Protein AF-A0A3C0EB99-F1 (afdb_monomer_lite)

Sequence (133 aa):
MVTKNRTTLQEYLASGLGEIGQYDGLGAVIMAIAEGTCQVQQLVRQAALADVLGASGETNASSDVVQHMDKASSDIFVDTLARSGHVAAIGCEEIEDPVIFEGDVGGGYIVLMDPLDGSSNIDVAVSIGSIFG

Foldseek 3Di:
DDPPPDADLLNVCVVPVVVPVLCPLVSLQVVLVVVLQVVLVVVLVVLVVCCVVVPPDDPVVLVVVLLVSQVVLVVSSVVSNLVSLQAQWEAEPNDPDIDGDDDCNPNGDYKYKDSKAPSSCSVVPDDIGMDID

Radius of gyration: 17.71 Å; chains: 1; bounding box: 44×54×43 Å

Secondary structure (DSSP, 8-state):
--------HHHHHHHHSTT-TTSTTHHHHHHHHHHHHHHHHHHHHHHHHHHHH-----TTHHHHHHHHHHHHHHHHHHHHHHHTS-EEEEEETTEEEEEE--S--TTPEEEEEEEEETGGGTTTT---EEEE-

pLDDT: mean 84.7, std 15.18, range [44.59, 98.5]

Structure (mmCIF, N/CA/C/O backbone):
data_AF-A0A3C0EB99-F1
#
_entry.id   AF-A0A3C0EB99-F1
#
loop_
_atom_site.group_PDB
_atom_site.id
_atom_site.type_symbol
_atom_site.label_atom_id
_atom_site.label_alt_id
_atom_site.label_comp_id
_atom_site.label_asym_id
_atom_site.label_entity_id
_atom_site.label_seq_id
_atom_site.pdbx_PDB_ins_code
_atom_site.Cartn_x
_atom_site.Cartn_y
_atom_site.Cartn_z
_atom_site.occupancy
_atom_site.B_iso_or_equiv
_atom_site.auth_seq_id
_atom_site.auth_comp_id
_atom_site.auth_asym_id
_atom_site.auth_atom_id
_atom_site.pdbx_PDB_model_num
ATOM 1 N N . MET A 1 1 ? 9.070 37.833 3.289 1.00 44.59 1 MET A N 1
ATOM 2 C CA . MET A 1 1 ? 8.025 36.795 3.188 1.00 44.59 1 MET A CA 1
ATOM 3 C C . MET A 1 1 ? 8.642 35.640 2.413 1.00 44.59 1 MET A C 1
ATOM 5 O O . MET A 1 1 ? 8.831 35.771 1.216 1.00 44.59 1 MET A O 1
ATOM 9 N N . VAL A 1 2 ? 9.126 34.601 3.102 1.00 47.19 2 VAL A N 1
ATOM 10 C CA . VAL A 1 2 ? 9.778 33.457 2.443 1.00 47.19 2 VAL A CA 1
ATOM 11 C C . VAL A 1 2 ? 8.668 32.553 1.919 1.00 47.19 2 VAL A C 1
ATOM 13 O O . VAL A 1 2 ? 7.962 31.923 2.702 1.00 47.19 2 VAL A O 1
ATOM 16 N N . THR A 1 3 ? 8.465 32.528 0.606 1.00 51.38 3 THR A N 1
ATOM 17 C CA . THR A 1 3 ? 7.641 31.520 -0.063 1.00 51.38 3 THR A CA 1
ATOM 18 C C . THR A 1 3 ? 8.309 30.166 0.141 1.00 51.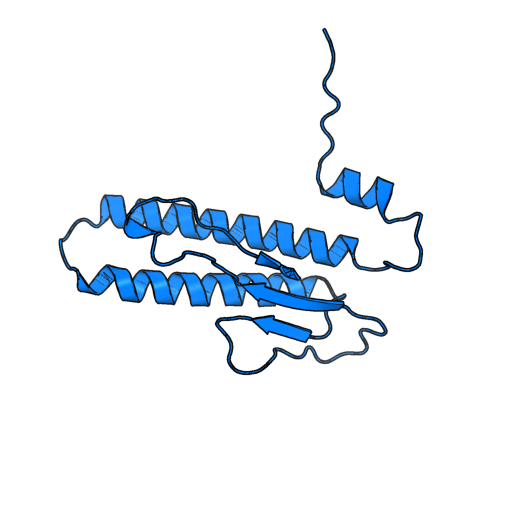38 3 THR A C 1
ATOM 20 O O . THR A 1 3 ? 9.314 29.850 -0.486 1.00 51.38 3 THR A O 1
ATOM 23 N N . LYS A 1 4 ? 7.785 29.379 1.084 1.00 63.28 4 LYS A N 1
ATOM 24 C CA . LYS A 1 4 ? 8.175 27.979 1.269 1.00 63.28 4 LYS A CA 1
ATOM 25 C C . LYS A 1 4 ? 7.770 27.252 -0.018 1.00 63.28 4 LYS A C 1
ATOM 27 O O . LYS A 1 4 ? 6.573 27.115 -0.263 1.00 63.28 4 LYS A O 1
ATOM 32 N N . ASN A 1 5 ? 8.737 26.878 -0.858 1.00 75.00 5 ASN A N 1
ATOM 33 C CA . ASN A 1 5 ? 8.485 26.084 -2.062 1.00 75.00 5 ASN A CA 1
ATOM 34 C C . ASN A 1 5 ? 7.774 24.796 -1.618 1.00 75.00 5 ASN A C 1
ATOM 36 O O . ASN A 1 5 ? 8.349 24.005 -0.870 1.00 75.00 5 ASN A O 1
ATOM 40 N N . ARG A 1 6 ? 6.492 24.646 -1.963 1.00 83.38 6 ARG A N 1
ATOM 41 C CA . ARG A 1 6 ? 5.722 23.433 -1.676 1.00 83.38 6 ARG A CA 1
ATOM 42 C C . ARG A 1 6 ? 5.881 22.527 -2.883 1.00 83.38 6 ARG A C 1
ATOM 44 O O . ARG A 1 6 ? 5.347 22.850 -3.933 1.00 83.38 6 ARG A O 1
ATOM 51 N N . THR A 1 7 ? 6.620 21.443 -2.712 1.00 89.94 7 THR A N 1
ATOM 52 C CA . THR A 1 7 ? 6.775 20.398 -3.723 1.00 89.94 7 THR A CA 1
ATOM 53 C C . THR A 1 7 ? 5.872 19.234 -3.336 1.00 89.94 7 THR A C 1
ATOM 55 O O . THR A 1 7 ? 5.913 18.769 -2.195 1.00 89.94 7 THR A O 1
ATOM 58 N N . THR A 1 8 ? 5.015 18.804 -4.252 1.00 94.00 8 THR A N 1
ATOM 59 C CA . THR A 1 8 ? 4.193 17.598 -4.102 1.00 94.00 8 THR A CA 1
ATOM 60 C C . THR A 1 8 ? 5.051 16.342 -4.252 1.00 94.00 8 THR A C 1
ATOM 62 O O . THR A 1 8 ? 6.147 16.392 -4.808 1.00 94.00 8 THR A O 1
ATOM 65 N N . LEU A 1 9 ? 4.548 15.191 -3.793 1.00 92.81 9 LEU A N 1
ATOM 66 C CA . LEU A 1 9 ? 5.227 13.911 -4.015 1.00 92.81 9 LEU A CA 1
ATOM 67 C C . LEU A 1 9 ? 5.444 13.652 -5.514 1.00 92.81 9 LEU A C 1
ATOM 69 O O . LEU A 1 9 ? 6.544 13.296 -5.918 1.00 92.81 9 LEU A O 1
ATOM 73 N N . GLN A 1 10 ? 4.430 13.920 -6.340 1.00 91.88 10 GLN A N 1
ATOM 74 C CA . GLN A 1 10 ? 4.514 13.758 -7.790 1.00 91.88 10 GLN A CA 1
ATOM 75 C C . GLN A 1 10 ? 5.623 14.625 -8.406 1.00 91.88 10 GLN A C 1
ATOM 77 O O . GLN A 1 10 ? 6.427 14.128 -9.191 1.00 91.88 10 GLN A O 1
ATOM 82 N N . GLU A 1 11 ? 5.700 15.906 -8.032 1.00 91.19 11 GLU A N 1
ATOM 83 C CA . GLU A 1 11 ? 6.758 16.812 -8.503 1.00 91.19 11 GLU A CA 1
ATOM 84 C C . GLU A 1 11 ? 8.144 16.360 -8.029 1.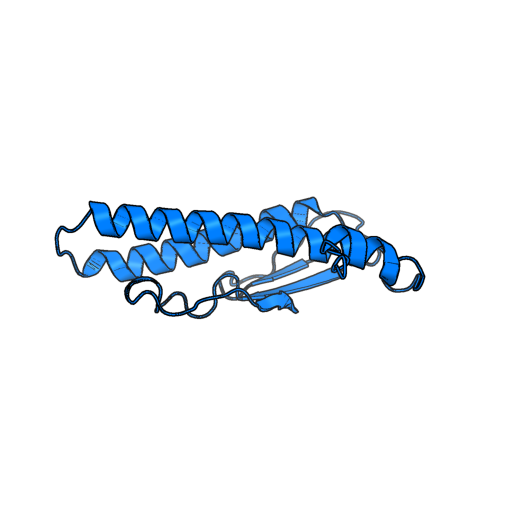00 91.19 11 GLU A C 1
ATOM 86 O O . GLU A 1 11 ? 9.102 16.399 -8.801 1.00 91.19 11 GLU A O 1
ATOM 91 N N . TYR A 1 12 ? 8.255 15.896 -6.781 1.00 90.56 12 TYR A N 1
ATOM 92 C CA . TYR A 1 12 ? 9.509 15.384 -6.238 1.00 90.56 12 TYR A CA 1
ATOM 93 C C . TYR A 1 12 ? 10.000 14.166 -7.029 1.00 90.56 12 TYR A C 1
ATOM 95 O O . TYR A 1 12 ? 11.136 14.170 -7.507 1.00 90.56 12 TYR A O 1
ATOM 103 N N . LEU A 1 13 ? 9.133 13.170 -7.241 1.00 89.69 13 LEU A N 1
ATOM 104 C CA . LEU A 1 13 ? 9.468 11.955 -7.985 1.00 89.69 13 LEU A CA 1
ATOM 105 C C . LEU A 1 13 ? 9.849 12.270 -9.437 1.00 89.69 13 LEU A C 1
ATOM 107 O O . LEU A 1 13 ? 10.856 11.758 -9.924 1.00 89.69 1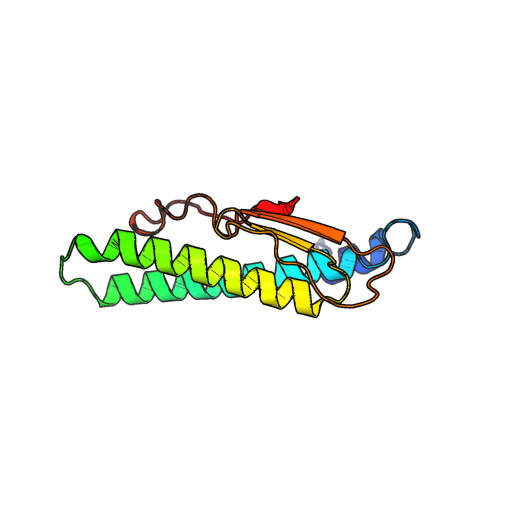3 LEU A O 1
ATOM 111 N N . ALA A 1 14 ? 9.108 13.165 -10.100 1.00 85.19 14 ALA A N 1
ATOM 112 C CA . ALA A 1 14 ? 9.411 13.594 -11.466 1.00 85.19 14 ALA A CA 1
ATOM 113 C C . ALA A 1 14 ? 10.772 14.304 -11.580 1.00 85.19 14 ALA A C 1
ATOM 115 O O . ALA A 1 14 ? 11.442 14.180 -12.602 1.00 85.19 14 ALA A O 1
ATOM 116 N N . SER A 1 15 ? 11.188 15.033 -10.539 1.00 82.56 15 SER A N 1
ATOM 117 C CA . SER A 1 15 ? 12.462 15.761 -10.523 1.00 82.56 15 SER A CA 1
ATOM 118 C C . SER A 1 15 ? 13.676 14.914 -10.124 1.00 82.56 15 SER A C 1
ATOM 120 O O . SER A 1 15 ? 14.787 15.247 -10.521 1.00 82.56 15 SER A O 1
ATOM 122 N N . GLY A 1 16 ? 13.486 13.848 -9.334 1.00 73.19 16 GLY A N 1
ATOM 123 C CA . GLY A 1 16 ? 14.587 13.080 -8.738 1.00 73.19 16 GLY A CA 1
ATOM 124 C C . GLY A 1 16 ? 14.851 11.703 -9.354 1.00 73.19 16 GLY A C 1
ATOM 125 O O . GLY A 1 16 ? 15.995 11.260 -9.363 1.00 73.19 16 GLY A O 1
ATOM 126 N N . LEU A 1 17 ? 13.827 11.011 -9.870 1.00 68.88 17 LEU A N 1
ATOM 127 C CA . LEU A 1 17 ? 13.980 9.637 -10.384 1.00 68.88 17 LEU A CA 1
ATOM 128 C C . LEU A 1 17 ? 14.327 9.568 -11.876 1.00 68.88 17 LEU A C 1
ATOM 130 O O . LEU A 1 17 ? 14.924 8.588 -12.309 1.00 68.88 17 LEU A O 1
ATOM 134 N N . GLY A 1 18 ? 14.016 10.610 -12.654 1.00 58.22 18 GLY A N 1
ATOM 135 C CA . GLY A 1 18 ? 14.262 10.634 -14.103 1.00 58.22 18 GLY A CA 1
ATOM 136 C C . GLY A 1 18 ? 15.741 10.626 -14.515 1.00 58.22 18 GLY A C 1
ATOM 137 O O . GLY A 1 18 ? 16.049 10.310 -15.660 1.00 58.22 18 GLY A O 1
ATOM 138 N N . GLU A 1 19 ? 16.667 10.945 -13.604 1.00 56.28 19 GLU A N 1
ATOM 139 C CA . GLU A 1 19 ? 18.110 10.981 -13.894 1.00 56.28 19 GLU A CA 1
ATOM 140 C C . GLU A 1 19 ? 18.808 9.621 -13.708 1.00 56.28 19 GLU A C 1
ATOM 142 O O . GLU A 1 19 ? 19.928 9.428 -14.183 1.00 56.28 19 GLU A O 1
ATOM 147 N N . ILE A 1 20 ? 18.154 8.653 -13.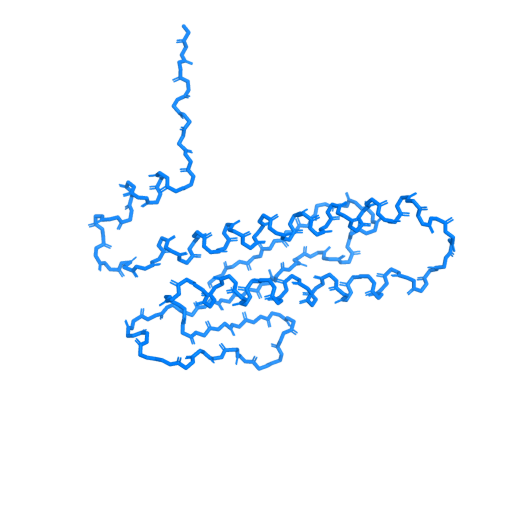055 1.00 58.94 20 ILE A N 1
ATOM 148 C CA . ILE A 1 20 ? 18.736 7.348 -12.732 1.00 58.94 20 ILE A CA 1
ATOM 149 C C . ILE A 1 20 ? 17.956 6.272 -13.491 1.00 58.94 20 ILE A C 1
ATOM 151 O O . ILE A 1 20 ? 17.013 5.685 -12.969 1.00 58.94 20 ILE A O 1
ATOM 155 N N . GLY A 1 21 ? 18.375 5.975 -14.725 1.00 63.03 21 GLY A N 1
ATOM 156 C CA . GLY A 1 21 ? 17.719 4.995 -15.611 1.00 63.03 21 GLY A CA 1
ATOM 157 C C . GLY A 1 21 ? 17.625 3.552 -15.080 1.00 63.03 21 GLY A C 1
ATOM 158 O O . GLY A 1 21 ? 17.111 2.684 -15.772 1.00 63.03 21 GLY A O 1
ATO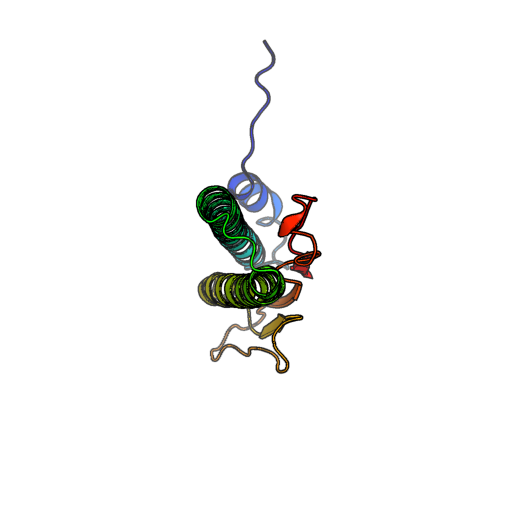M 159 N N . GLN A 1 22 ? 18.116 3.283 -13.866 1.00 71.44 22 GLN A N 1
ATOM 160 C CA . GLN A 1 22 ? 17.977 2.010 -13.157 1.00 71.44 22 GLN A CA 1
ATOM 161 C C . GLN A 1 22 ? 16.604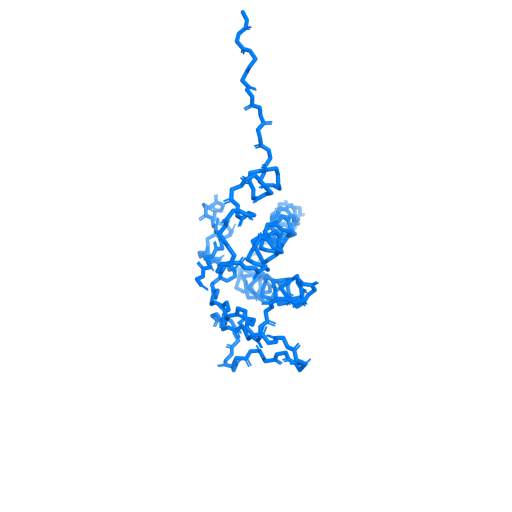 1.839 -12.475 1.00 71.44 22 GLN A C 1
ATOM 163 O O . GLN A 1 22 ? 16.239 0.712 -12.154 1.00 71.44 22 GLN A O 1
ATOM 168 N N . TYR A 1 23 ? 15.850 2.921 -12.244 1.00 81.06 23 TYR A N 1
ATOM 169 C CA . TYR A 1 23 ? 14.582 2.900 -11.494 1.00 81.06 23 TYR A CA 1
ATOM 170 C C . TYR A 1 23 ? 13.357 3.237 -12.354 1.00 81.06 23 TYR A C 1
ATOM 172 O O . TYR A 1 23 ? 12.419 3.885 -11.880 1.00 81.06 23 TYR A O 1
ATOM 180 N N . ASP A 1 24 ? 13.378 2.840 -13.628 1.00 84.94 24 ASP A N 1
ATOM 181 C CA . ASP A 1 24 ? 12.229 3.037 -14.512 1.00 84.94 24 ASP A CA 1
ATOM 182 C C . ASP A 1 24 ? 10.969 2.386 -13.915 1.00 84.94 24 ASP A C 1
ATOM 184 O O . ASP A 1 24 ? 11.015 1.275 -13.396 1.00 84.94 24 ASP A O 1
ATOM 188 N N . GLY A 1 25 ? 9.849 3.108 -13.920 1.00 89.00 25 GLY A N 1
ATOM 189 C CA . GLY A 1 25 ? 8.593 2.664 -13.302 1.00 89.00 25 GLY A CA 1
ATOM 190 C C . GLY A 1 25 ? 8.469 2.840 -11.779 1.00 89.00 25 GLY A C 1
ATOM 191 O O . GLY A 1 25 ? 7.341 2.895 -11.285 1.00 89.00 25 GLY A O 1
ATOM 192 N N . LEU A 1 26 ? 9.556 3.030 -11.013 1.00 91.94 26 LEU A N 1
ATOM 193 C CA . LEU A 1 26 ? 9.474 3.157 -9.542 1.00 91.94 26 LEU A CA 1
ATOM 194 C C . LEU A 1 26 ? 8.594 4.331 -9.100 1.00 91.94 26 LEU A C 1
ATOM 196 O O . LEU A 1 26 ? 7.826 4.226 -8.145 1.00 91.94 26 LEU A O 1
ATOM 200 N N . GLY A 1 27 ? 8.675 5.458 -9.813 1.00 93.12 27 GLY A N 1
ATOM 201 C CA . GLY A 1 27 ? 7.832 6.620 -9.535 1.00 93.12 27 GLY A CA 1
ATOM 202 C C . GLY A 1 27 ? 6.337 6.302 -9.651 1.00 93.12 27 GLY A C 1
ATOM 203 O O . GLY A 1 27 ? 5.553 6.775 -8.833 1.00 93.12 27 GLY A O 1
ATOM 204 N N . ALA A 1 28 ? 5.942 5.464 -10.614 1.00 93.44 28 ALA A N 1
ATOM 205 C CA . ALA A 1 28 ? 4.555 5.036 -10.776 1.00 93.44 28 ALA A CA 1
ATOM 206 C C . ALA A 1 28 ? 4.110 4.109 -9.634 1.00 93.44 28 ALA A C 1
ATOM 208 O O . ALA A 1 28 ? 3.009 4.282 -9.115 1.00 93.44 28 ALA A O 1
ATOM 209 N N . VAL A 1 29 ? 4.980 3.198 -9.183 1.00 95.81 29 VAL A N 1
ATOM 210 C CA . VAL A 1 29 ? 4.714 2.335 -8.018 1.00 95.81 29 VAL A CA 1
ATOM 211 C C . VAL A 1 29 ? 4.529 3.168 -6.744 1.00 95.81 29 VAL A C 1
ATOM 213 O O . VAL A 1 29 ? 3.543 2.996 -6.032 1.00 95.81 29 VAL A O 1
ATOM 216 N N . ILE A 1 30 ? 5.411 4.140 -6.482 1.00 96.81 30 ILE A N 1
ATOM 217 C CA . ILE A 1 30 ? 5.287 5.029 -5.312 1.00 96.81 30 ILE A CA 1
ATOM 218 C C . ILE A 1 30 ? 4.001 5.864 -5.387 1.00 96.81 30 ILE A C 1
ATOM 220 O O . ILE A 1 30 ? 3.330 6.069 -4.374 1.00 96.81 30 ILE A O 1
ATOM 224 N N . MET A 1 31 ? 3.620 6.334 -6.577 1.00 97.38 31 MET A N 1
ATOM 225 C CA . MET A 1 31 ? 2.358 7.055 -6.753 1.00 97.38 31 MET A CA 1
ATOM 226 C C . MET A 1 31 ? 1.134 6.156 -6.535 1.00 97.38 31 MET A C 1
ATOM 228 O O . MET A 1 31 ? 0.159 6.621 -5.947 1.00 97.38 31 MET A O 1
ATOM 232 N N . ALA A 1 32 ? 1.191 4.882 -6.925 1.00 97.94 32 ALA A N 1
ATOM 233 C CA . ALA A 1 32 ? 0.140 3.905 -6.639 1.00 97.94 32 ALA A CA 1
ATOM 234 C C . ALA A 1 32 ? 0.001 3.617 -5.131 1.00 97.94 32 ALA A C 1
ATOM 236 O O . ALA A 1 32 ? -1.120 3.540 -4.621 1.00 97.94 32 ALA A O 1
ATOM 237 N N . ILE A 1 33 ? 1.118 3.550 -4.394 1.00 98.50 33 ILE A N 1
ATOM 238 C CA . ILE A 1 33 ? 1.120 3.475 -2.921 1.00 98.50 33 ILE A CA 1
ATOM 239 C C . ILE A 1 33 ? 0.468 4.726 -2.316 1.00 98.50 33 ILE A C 1
ATOM 241 O O . ILE A 1 33 ? -0.359 4.626 -1.408 1.00 98.50 33 ILE A O 1
ATOM 245 N N . ALA A 1 34 ? 0.801 5.914 -2.829 1.00 98.25 34 ALA A N 1
ATOM 246 C CA . ALA A 1 34 ? 0.223 7.168 -2.351 1.00 98.25 34 ALA A CA 1
ATOM 247 C C . ALA A 1 34 ? -1.293 7.244 -2.607 1.00 98.25 34 ALA A C 1
ATOM 249 O O . ALA A 1 34 ? -2.042 7.690 -1.733 1.00 98.25 34 ALA A O 1
ATOM 250 N N . GLU A 1 35 ? -1.754 6.787 -3.776 1.00 98.44 35 GLU A N 1
ATOM 251 C CA . GLU A 1 35 ? -3.179 6.669 -4.100 1.00 98.44 35 GLU A CA 1
ATOM 252 C C . GLU A 1 35 ? -3.885 5.710 -3.133 1.00 98.44 35 GLU A C 1
ATOM 254 O O . GLU A 1 35 ? -4.876 6.102 -2.512 1.00 98.44 35 GLU A O 1
ATOM 259 N N . GLY A 1 36 ? -3.345 4.501 -2.945 1.00 98.31 36 GLY A N 1
ATOM 260 C CA . GLY A 1 36 ? -3.899 3.500 -2.029 1.00 98.31 36 GLY A CA 1
ATOM 261 C C . GLY A 1 36 ? -3.980 4.016 -0.593 1.00 98.31 36 GLY A C 1
ATOM 262 O O . GLY A 1 36 ? -5.037 3.959 0.030 1.00 98.31 36 GLY A O 1
ATOM 263 N N . THR A 1 37 ? -2.920 4.671 -0.111 1.00 98.06 37 THR A N 1
ATOM 264 C CA . THR A 1 37 ? -2.883 5.299 1.221 1.00 98.06 37 THR A CA 1
ATOM 265 C C . THR A 1 37 ? -3.998 6.333 1.393 1.00 98.06 37 THR A C 1
ATOM 267 O O . THR A 1 37 ? -4.628 6.414 2.448 1.00 98.06 37 THR A O 1
ATOM 270 N N . CYS A 1 38 ? -4.283 7.131 0.359 1.00 98.00 38 CYS A N 1
ATOM 271 C CA . CYS A 1 38 ? -5.369 8.108 0.421 1.00 98.00 38 CYS A CA 1
ATOM 272 C C . CYS A 1 38 ? -6.746 7.434 0.503 1.00 98.00 38 CYS A C 1
ATOM 274 O O . CYS A 1 38 ? -7.616 7.937 1.217 1.00 98.00 38 CYS A O 1
ATOM 276 N N . GLN A 1 39 ? -6.945 6.312 -0.194 1.00 98.19 39 GLN A N 1
ATOM 277 C CA . GLN A 1 39 ? -8.187 5.538 -0.137 1.00 98.19 39 GLN A CA 1
ATOM 278 C C . GLN A 1 39 ? -8.363 4.847 1.224 1.00 98.19 39 GLN A C 1
ATOM 280 O O . GLN A 1 39 ? -9.414 4.999 1.846 1.00 98.19 39 GLN A O 1
ATOM 285 N N . VAL A 1 40 ? -7.320 4.197 1.751 1.00 96.19 40 VAL A N 1
ATOM 286 C CA . VAL A 1 40 ? -7.324 3.597 3.100 1.00 96.19 40 VAL A CA 1
ATOM 287 C C . VAL A 1 40 ? -7.605 4.656 4.166 1.00 96.19 40 VAL A C 1
ATOM 289 O O . VAL A 1 40 ? -8.461 4.475 5.028 1.00 96.19 40 VAL A O 1
ATOM 292 N N . GLN A 1 41 ? -6.988 5.835 4.068 1.00 94.94 41 GLN A N 1
ATOM 293 C CA . GLN A 1 41 ? -7.270 6.944 4.981 1.00 94.94 41 GLN A CA 1
ATOM 294 C C . GLN A 1 41 ? -8.745 7.378 4.948 1.00 94.94 41 GLN A C 1
ATOM 296 O O . GLN A 1 41 ? -9.292 7.760 5.989 1.00 94.94 41 GLN A O 1
ATOM 301 N N . GLN A 1 42 ? -9.386 7.385 3.776 1.00 94.50 42 GLN A N 1
ATOM 302 C CA . GLN A 1 42 ? -10.813 7.697 3.661 1.00 94.50 42 GLN A CA 1
ATOM 303 C C . GLN A 1 42 ? -11.668 6.608 4.306 1.00 94.50 42 GLN A C 1
ATOM 305 O O . GLN A 1 42 ? -12.584 6.941 5.057 1.00 94.50 42 GLN A O 1
ATOM 310 N N . LEU A 1 43 ? -11.332 5.341 4.064 1.00 91.38 43 LEU A N 1
ATOM 311 C CA . LEU A 1 43 ? -11.999 4.181 4.644 1.00 91.38 43 LEU A CA 1
ATOM 312 C C . LEU A 1 43 ? -11.953 4.211 6.181 1.00 91.38 43 LEU A C 1
ATOM 314 O O . LEU A 1 43 ? -13.001 4.188 6.823 1.00 91.38 43 LEU A O 1
ATOM 318 N N . VAL A 1 44 ? -10.766 4.400 6.766 1.00 88.81 44 VAL A N 1
ATOM 319 C CA . VAL A 1 44 ? -10.570 4.512 8.224 1.00 88.81 44 VAL A CA 1
ATOM 320 C C . VAL A 1 44 ? -11.403 5.654 8.816 1.00 88.81 44 VAL A C 1
ATOM 322 O O . VAL A 1 44 ? -12.041 5.502 9.856 1.00 88.81 44 VAL A O 1
ATOM 325 N N . ARG A 1 45 ? -11.460 6.811 8.141 1.00 87.94 45 ARG A N 1
ATOM 326 C CA . ARG A 1 45 ? -12.284 7.947 8.599 1.00 87.94 45 ARG A CA 1
ATOM 327 C C . ARG A 1 45 ? -13.774 7.636 8.562 1.00 87.94 45 ARG A C 1
ATOM 329 O O . ARG A 1 45 ? -14.502 8.087 9.442 1.00 87.94 45 ARG A O 1
ATOM 336 N N . GLN A 1 46 ? -14.237 6.920 7.542 1.00 86.06 46 GLN A N 1
ATOM 337 C CA . GLN A 1 46 ? -15.640 6.529 7.427 1.00 86.06 46 GLN A CA 1
ATOM 338 C C . GLN A 1 46 ? -16.020 5.507 8.498 1.00 86.06 46 GLN A C 1
ATOM 340 O O . GLN A 1 46 ? -17.061 5.675 9.130 1.00 86.06 46 GLN A O 1
ATOM 345 N N . ALA A 1 47 ? -15.163 4.514 8.749 1.00 81.31 47 ALA A N 1
ATOM 346 C CA . ALA A 1 47 ? -15.357 3.535 9.815 1.00 81.31 47 ALA A CA 1
ATOM 347 C C . ALA A 1 47 ? -15.454 4.216 11.189 1.00 81.31 47 ALA A C 1
ATOM 349 O O . ALA A 1 47 ? -16.418 3.992 11.917 1.00 81.31 47 ALA A O 1
ATOM 350 N N . ALA A 1 48 ? -14.542 5.149 11.487 1.00 76.81 48 ALA A N 1
ATOM 351 C CA . ALA A 1 48 ? -14.580 5.926 12.725 1.00 76.81 48 ALA A CA 1
ATOM 352 C C . ALA A 1 48 ? -15.876 6.749 12.878 1.00 76.81 48 ALA A C 1
ATOM 354 O O . ALA A 1 48 ? -16.419 6.865 13.973 1.00 76.81 48 ALA A O 1
ATOM 355 N N . LEU A 1 49 ? -16.407 7.319 11.789 1.00 77.19 49 LEU A N 1
ATOM 356 C CA . LEU A 1 49 ? -17.681 8.049 11.825 1.00 77.19 49 LEU A CA 1
ATOM 357 C C . LEU A 1 49 ? -18.886 7.123 12.027 1.00 77.19 49 LEU A C 1
ATOM 359 O O . LEU A 1 49 ? -19.815 7.489 12.747 1.00 77.19 49 LEU A O 1
ATOM 363 N N . ALA A 1 50 ? -18.891 5.952 11.388 1.00 72.62 50 ALA A N 1
ATOM 364 C CA . ALA A 1 50 ? -19.954 4.964 11.537 1.00 72.62 50 ALA A CA 1
ATOM 365 C C . ALA A 1 50 ? -20.023 4.426 12.974 1.00 72.62 50 ALA A C 1
ATOM 367 O O . ALA A 1 50 ? -21.118 4.322 13.523 1.00 72.62 50 ALA A O 1
ATOM 368 N N . ASP A 1 51 ? -18.870 4.174 13.597 1.00 66.50 51 ASP A N 1
ATOM 369 C CA . ASP A 1 51 ? -18.773 3.730 14.989 1.00 66.50 51 ASP A CA 1
ATOM 370 C C . ASP A 1 51 ? -19.312 4.788 15.973 1.00 66.50 51 ASP A C 1
ATOM 372 O O . ASP A 1 51 ? -20.188 4.505 16.794 1.00 66.50 51 ASP A O 1
ATOM 376 N N . VAL A 1 52 ? -18.921 6.059 15.798 1.00 59.88 52 VAL A N 1
ATOM 377 C CA . VAL A 1 52 ? -19.440 7.188 16.601 1.00 59.88 52 VAL A CA 1
ATOM 378 C C . VAL A 1 52 ? -20.967 7.327 16.503 1.00 59.88 52 VAL A C 1
ATOM 380 O O . VAL A 1 52 ? -21.618 7.708 17.478 1.00 59.88 52 VAL A O 1
ATOM 383 N N . LEU A 1 53 ? -21.558 7.032 15.341 1.00 57.81 53 LEU A N 1
ATOM 384 C CA . LEU A 1 53 ? -23.008 7.105 15.115 1.00 57.81 53 LEU A CA 1
ATOM 385 C C . LEU A 1 53 ? -23.757 5.819 15.521 1.00 57.81 53 LEU A C 1
ATOM 387 O O . LEU A 1 53 ? -24.977 5.862 15.686 1.00 57.81 53 LEU A O 1
ATOM 391 N N . GLY A 1 54 ? -23.050 4.696 15.669 1.00 53.69 54 GLY A N 1
ATOM 392 C CA . GLY A 1 54 ? -23.597 3.346 15.825 1.00 53.69 54 GLY A CA 1
ATOM 393 C C . GLY A 1 54 ? -23.606 2.788 17.249 1.00 53.69 54 GLY A C 1
ATOM 394 O O . GLY A 1 54 ? -23.961 1.621 17.410 1.00 53.69 54 GLY A O 1
ATOM 395 N N . ALA A 1 55 ? -23.247 3.588 18.265 1.00 50.66 55 ALA A N 1
ATOM 396 C CA . ALA A 1 55 ? -23.074 3.193 19.669 1.00 50.66 55 ALA A CA 1
ATOM 397 C C . ALA A 1 55 ? -24.256 2.386 20.253 1.00 50.66 55 ALA A C 1
ATOM 399 O O . ALA A 1 55 ? -25.148 2.902 20.927 1.00 50.66 55 ALA A O 1
ATOM 400 N N . SER A 1 56 ? -24.220 1.079 20.015 1.00 46.97 56 SER A N 1
ATOM 401 C CA . SER A 1 56 ? -25.120 0.064 20.552 1.00 46.97 56 SER A CA 1
ATOM 402 C C . SER A 1 56 ? -24.310 -1.101 21.121 1.00 46.97 56 SER A C 1
ATOM 404 O O . SER A 1 56 ? -24.659 -2.248 20.935 1.00 46.97 56 SER A O 1
ATOM 406 N N . GLY A 1 57 ? -23.222 -0.806 21.842 1.00 50.81 57 GLY A N 1
ATOM 407 C CA . GLY A 1 57 ? -22.693 -1.632 22.939 1.00 50.81 57 GLY A CA 1
ATOM 408 C C . GLY A 1 57 ? -22.278 -3.089 22.675 1.00 50.81 57 GLY A C 1
ATOM 409 O O . GLY A 1 57 ? -21.930 -3.764 23.642 1.00 50.81 57 GLY A O 1
ATOM 410 N N . GLU A 1 58 ? -22.300 -3.599 21.443 1.00 50.47 58 GLU A N 1
ATOM 411 C CA . GLU A 1 58 ? -21.938 -4.990 21.164 1.00 50.47 58 GLU A CA 1
ATOM 412 C C . GLU A 1 58 ? -20.437 -5.133 20.887 1.00 50.47 58 GLU A C 1
ATOM 414 O O . GLU A 1 58 ? -19.921 -4.804 19.824 1.00 50.47 58 GLU A O 1
ATOM 419 N N . THR A 1 59 ? -19.729 -5.684 21.871 1.00 48.62 59 THR A N 1
ATOM 420 C CA . THR A 1 59 ? -18.286 -5.974 21.873 1.00 48.62 59 THR A CA 1
ATOM 421 C C . THR A 1 59 ? -17.824 -6.966 20.799 1.00 48.62 59 THR A C 1
ATOM 423 O O . THR A 1 59 ? -16.623 -7.078 20.572 1.00 48.62 59 THR A O 1
ATOM 426 N N . ASN A 1 60 ? -18.741 -7.652 20.110 1.00 49.19 60 ASN A N 1
ATOM 427 C CA . ASN A 1 60 ? -18.412 -8.534 18.983 1.00 49.19 60 ASN A CA 1
ATOM 428 C C . ASN A 1 60 ? -18.169 -7.763 17.671 1.00 49.19 60 ASN A C 1
ATOM 430 O O . ASN A 1 60 ? -17.687 -8.347 16.711 1.00 49.19 60 ASN A O 1
ATOM 434 N N . ALA A 1 61 ? -18.479 -6.462 17.621 1.00 58.44 61 ALA A N 1
ATOM 435 C CA . ALA A 1 61 ? -18.311 -5.648 16.420 1.00 58.44 61 ALA A CA 1
ATOM 436 C C . ALA A 1 61 ? -16.850 -5.238 16.146 1.00 58.44 61 ALA A C 1
ATOM 438 O O . ALA A 1 61 ? -16.502 -4.998 14.995 1.00 58.44 61 ALA A O 1
ATOM 439 N N . SER A 1 62 ? -15.983 -5.168 17.169 1.00 61.06 62 SER A N 1
ATOM 440 C CA . SER A 1 62 ? -14.623 -4.616 17.002 1.00 61.06 62 SER A CA 1
ATOM 441 C C . SER A 1 62 ? -13.707 -5.546 16.193 1.00 61.06 62 SER A C 1
ATOM 443 O O . SER A 1 62 ? -13.083 -5.102 15.232 1.00 61.06 62 SER A O 1
ATOM 445 N N . SER A 1 63 ? -13.689 -6.855 16.485 1.00 69.94 63 SER A N 1
ATOM 446 C CA . SER A 1 63 ? -12.857 -7.817 15.738 1.00 69.94 63 SER A CA 1
ATOM 447 C C . SER A 1 63 ? -13.265 -7.946 14.272 1.00 69.94 63 SER A C 1
ATOM 449 O O . SER A 1 63 ? -12.405 -8.040 13.400 1.00 69.94 63 SER A O 1
ATOM 451 N N . ASP A 1 64 ? -14.570 -7.916 14.002 1.00 75.88 64 ASP A N 1
ATOM 452 C CA . ASP A 1 64 ? -15.107 -8.035 12.647 1.00 75.88 64 ASP A CA 1
ATOM 453 C C . ASP A 1 64 ? -14.812 -6.773 11.825 1.00 75.88 64 ASP A C 1
ATOM 455 O O . ASP A 1 64 ? -14.482 -6.866 10.643 1.00 75.88 64 ASP A O 1
ATOM 459 N N . VAL A 1 65 ? -14.879 -5.588 12.449 1.00 79.25 65 VAL A N 1
ATOM 460 C CA . VAL A 1 65 ? -14.488 -4.321 11.812 1.00 79.25 65 VAL A CA 1
ATOM 461 C C . VAL A 1 65 ? -12.999 -4.313 11.492 1.00 79.25 65 VAL A C 1
ATOM 463 O O . VAL A 1 65 ? -12.646 -3.963 10.370 1.00 79.25 65 VAL A O 1
ATOM 466 N N . VAL A 1 66 ? -12.142 -4.725 12.430 1.00 82.31 66 VAL A N 1
ATOM 467 C CA . VAL A 1 66 ? -10.689 -4.809 12.210 1.00 82.31 66 VAL A CA 1
ATOM 468 C C . VAL A 1 66 ? -10.384 -5.726 11.027 1.00 82.31 66 VAL A C 1
ATOM 470 O O . VAL A 1 66 ? -9.823 -5.270 10.036 1.00 82.31 66 VAL A O 1
ATOM 473 N N . GLN A 1 67 ? -10.892 -6.961 11.048 1.00 85.00 67 GLN A N 1
ATOM 474 C CA . GLN A 1 67 ? -10.683 -7.912 9.954 1.00 85.00 67 GLN A CA 1
ATOM 475 C C . GLN A 1 67 ? -11.212 -7.385 8.608 1.00 85.00 67 GLN A C 1
ATOM 477 O O . GLN A 1 67 ? -10.622 -7.620 7.550 1.00 85.00 67 GLN A O 1
ATOM 482 N N . HIS A 1 68 ? -12.338 -6.667 8.622 1.00 87.81 68 HIS A N 1
ATOM 483 C CA . HIS A 1 68 ? -12.877 -6.049 7.417 1.00 87.81 68 HIS A CA 1
ATOM 484 C C . HIS A 1 68 ? -11.978 -4.921 6.890 1.00 87.81 68 HIS A C 1
ATOM 486 O O . HIS A 1 68 ? -11.798 -4.807 5.678 1.00 87.81 68 HIS A O 1
ATOM 492 N N . MET A 1 69 ? -11.411 -4.102 7.779 1.00 91.38 69 MET A N 1
ATOM 493 C CA . MET A 1 69 ? -10.478 -3.029 7.427 1.00 91.38 69 MET A CA 1
ATOM 494 C C . MET A 1 69 ? -9.168 -3.573 6.865 1.00 91.38 69 MET A C 1
ATOM 496 O O . MET A 1 69 ? -8.693 -3.042 5.860 1.00 91.38 69 MET A O 1
ATOM 500 N N . ASP A 1 70 ? -8.637 -4.647 7.442 1.00 92.88 70 ASP A N 1
ATOM 501 C CA . ASP A 1 70 ? -7.412 -5.300 6.973 1.00 92.88 70 ASP A CA 1
ATOM 502 C C . ASP A 1 70 ? -7.603 -5.861 5.560 1.00 92.88 70 ASP A C 1
ATOM 504 O O . ASP A 1 70 ? -6.852 -5.545 4.627 1.00 92.88 70 ASP A O 1
ATOM 508 N N . LYS A 1 71 ? -8.710 -6.583 5.345 1.00 94.75 71 LYS A N 1
ATOM 509 C CA . LYS A 1 71 ? -9.077 -7.101 4.022 1.00 94.75 71 LYS A CA 1
ATOM 510 C C . LYS A 1 71 ? -9.281 -5.984 2.998 1.00 94.75 71 LYS A C 1
ATOM 512 O O . LYS A 1 71 ? -8.752 -6.055 1.893 1.00 94.75 71 LYS A O 1
ATOM 517 N N . ALA A 1 72 ? -10.037 -4.947 3.352 1.00 95.69 72 ALA A N 1
ATOM 518 C CA . ALA A 1 72 ? -10.330 -3.849 2.437 1.00 95.69 72 ALA A CA 1
ATOM 519 C C . ALA A 1 72 ? -9.073 -3.038 2.087 1.00 95.69 72 ALA A C 1
ATOM 521 O O . ALA A 1 72 ? -8.903 -2.644 0.934 1.00 95.69 72 ALA A O 1
ATOM 522 N N . SER A 1 73 ? -8.173 -2.820 3.049 1.00 96.94 73 SER A N 1
ATOM 523 C CA . SER A 1 73 ? -6.891 -2.148 2.805 1.00 96.94 73 SER A CA 1
ATOM 524 C C . SER A 1 73 ? -6.006 -2.969 1.869 1.00 96.94 73 SER A C 1
ATOM 526 O O . SER A 1 73 ? -5.427 -2.418 0.933 1.00 96.94 73 SER A O 1
ATOM 528 N N . SER A 1 74 ? -5.979 -4.291 2.053 1.00 97.75 74 SER A N 1
ATOM 529 C CA . SER A 1 74 ? -5.287 -5.220 1.153 1.00 97.75 74 SER A CA 1
ATOM 530 C C . SER A 1 74 ? -5.811 -5.129 -0.278 1.00 97.75 74 SER A C 1
ATOM 532 O O . SER A 1 74 ? -5.028 -4.932 -1.207 1.00 97.75 74 SER A O 1
ATOM 534 N N . ASP A 1 75 ? -7.133 -5.212 -0.455 1.00 98.19 75 ASP A N 1
ATOM 535 C CA . ASP A 1 75 ? -7.782 -5.156 -1.769 1.00 98.19 75 ASP A CA 1
ATOM 536 C C . ASP A 1 75 ? -7.502 -3.816 -2.477 1.00 98.19 75 ASP A C 1
ATOM 538 O O . ASP A 1 75 ? -7.201 -3.794 -3.673 1.00 98.19 75 ASP A O 1
ATOM 542 N N . ILE A 1 76 ? -7.536 -2.700 -1.735 1.00 98.50 76 ILE A N 1
ATOM 543 C CA . ILE A 1 76 ? -7.206 -1.361 -2.248 1.00 98.50 76 ILE A CA 1
ATOM 544 C C . ILE A 1 76 ? -5.775 -1.321 -2.788 1.00 98.50 76 ILE A C 1
ATOM 546 O O . ILE A 1 76 ? -5.563 -0.858 -3.911 1.00 98.50 76 ILE A O 1
ATOM 550 N N . PHE A 1 77 ? -4.791 -1.782 -2.011 1.00 98.50 77 PHE A N 1
ATOM 551 C CA . PHE A 1 77 ? -3.394 -1.730 -2.442 1.00 98.50 77 PHE A CA 1
ATOM 552 C C . PHE A 1 77 ? -3.104 -2.691 -3.591 1.00 98.50 77 PHE A C 1
ATOM 554 O O . PHE A 1 77 ? -2.388 -2.311 -4.515 1.00 98.50 77 PHE A O 1
ATOM 561 N N . VAL A 1 78 ? -3.683 -3.897 -3.586 1.00 98.12 78 VAL A N 1
ATOM 562 C CA . VAL A 1 78 ? -3.564 -4.829 -4.717 1.00 98.12 78 VAL A CA 1
ATOM 563 C C . VAL A 1 78 ? -4.070 -4.174 -6.002 1.00 98.12 78 VAL A C 1
ATOM 565 O O . VAL A 1 78 ? -3.375 -4.213 -7.016 1.00 98.12 78 VAL A O 1
ATOM 568 N N . ASP A 1 79 ? -5.231 -3.518 -5.962 1.00 97.94 79 ASP A N 1
ATOM 569 C CA . ASP A 1 79 ? -5.808 -2.850 -7.129 1.00 97.94 79 ASP A CA 1
ATOM 570 C C . ASP A 1 79 ? -4.981 -1.638 -7.597 1.00 97.94 79 ASP A C 1
ATOM 572 O O . ASP A 1 79 ? -4.681 -1.518 -8.789 1.00 97.94 79 ASP A O 1
ATOM 576 N N . THR A 1 80 ? -4.555 -0.744 -6.696 1.00 98.19 80 THR A N 1
ATOM 577 C CA . THR A 1 80 ? -3.762 0.430 -7.104 1.00 98.19 80 THR A CA 1
ATOM 578 C C . THR A 1 80 ? -2.393 0.030 -7.650 1.00 98.19 80 THR A C 1
ATOM 580 O O . THR A 1 80 ? -1.957 0.571 -8.670 1.00 98.19 80 THR A O 1
ATOM 583 N N . LEU A 1 81 ? -1.723 -0.942 -7.024 1.00 97.12 81 LEU A N 1
ATOM 584 C CA . LEU A 1 81 ? -0.430 -1.453 -7.479 1.00 97.12 81 LEU A CA 1
ATOM 585 C C . LEU A 1 81 ? -0.549 -2.194 -8.814 1.00 97.12 81 LEU A C 1
ATOM 587 O O . LEU A 1 81 ? 0.295 -1.981 -9.686 1.00 97.12 81 LEU A O 1
ATOM 591 N N . ALA A 1 82 ? -1.613 -2.973 -9.029 1.00 94.75 82 ALA A N 1
ATOM 592 C CA . ALA A 1 82 ? -1.897 -3.599 -10.322 1.00 94.75 82 ALA A CA 1
ATOM 593 C C . ALA A 1 82 ? -2.050 -2.546 -11.431 1.00 94.75 82 ALA A C 1
ATOM 595 O O . ALA A 1 82 ? -1.433 -2.644 -12.494 1.00 94.75 82 ALA A O 1
ATOM 596 N N . ARG A 1 83 ? -2.826 -1.485 -11.162 1.00 94.88 83 ARG A N 1
ATOM 597 C CA . ARG A 1 83 ? -3.067 -0.381 -12.106 1.00 94.88 83 ARG A CA 1
ATOM 598 C C . ARG A 1 83 ? -1.815 0.435 -12.434 1.00 94.88 83 ARG A C 1
ATOM 600 O O . ARG A 1 83 ? -1.814 1.131 -13.449 1.00 94.88 83 ARG A O 1
ATOM 607 N N . SER A 1 84 ? -0.747 0.336 -11.636 1.00 93.19 84 SER A N 1
ATOM 608 C CA . SER A 1 84 ? 0.532 0.990 -11.942 1.00 93.19 84 SER A CA 1
ATOM 609 C C . SER A 1 84 ? 1.196 0.440 -13.209 1.00 93.19 84 SER A C 1
ATOM 611 O O . SER A 1 84 ? 1.967 1.155 -13.840 1.00 93.19 84 SER A O 1
ATOM 613 N N . GLY A 1 85 ? 0.924 -0.820 -13.576 1.00 91.88 85 GLY A N 1
ATOM 614 C CA . GLY A 1 85 ? 1.565 -1.495 -14.710 1.00 91.88 85 GLY A CA 1
ATOM 615 C C . GLY A 1 85 ? 3.054 -1.808 -14.517 1.00 91.88 85 GLY A C 1
ATOM 616 O O . GLY A 1 85 ? 3.697 -2.274 -15.453 1.00 91.88 85 GLY A O 1
ATOM 617 N N . HIS A 1 86 ? 3.608 -1.567 -13.325 1.00 93.12 86 HIS A N 1
ATOM 618 C CA . HIS A 1 86 ? 5.032 -1.745 -13.021 1.00 93.12 86 HIS A CA 1
ATOM 619 C C . HIS A 1 86 ? 5.295 -2.753 -11.895 1.00 93.12 86 HIS A C 1
ATOM 621 O O . HIS A 1 86 ? 6.443 -2.917 -11.490 1.00 93.12 86 HIS A O 1
ATOM 627 N N . VAL A 1 87 ? 4.266 -3.437 -11.392 1.00 94.94 87 VAL A N 1
ATOM 628 C CA . VAL A 1 87 ? 4.384 -4.453 -10.336 1.00 94.94 87 VAL A CA 1
ATOM 629 C C . VAL A 1 87 ? 4.158 -5.840 -10.929 1.00 94.94 87 VAL A C 1
ATOM 631 O O . VAL A 1 87 ? 3.175 -6.065 -11.629 1.00 94.94 87 VAL A O 1
ATOM 634 N N . ALA A 1 88 ? 5.073 -6.764 -10.647 1.00 95.50 88 ALA A N 1
ATOM 635 C CA . ALA A 1 88 ? 5.015 -8.155 -11.091 1.00 95.50 88 ALA A CA 1
ATOM 636 C C . ALA A 1 88 ? 4.391 -9.084 -10.044 1.00 95.50 88 ALA A C 1
ATOM 638 O O . ALA A 1 88 ? 3.688 -10.032 -10.394 1.00 95.50 88 ALA A O 1
ATOM 639 N N . ALA A 1 89 ? 4.639 -8.812 -8.762 1.00 96.19 89 ALA A N 1
ATOM 640 C CA . ALA A 1 89 ? 4.070 -9.584 -7.669 1.00 96.19 89 ALA A CA 1
ATOM 641 C C . ALA A 1 89 ? 3.907 -8.745 -6.399 1.00 96.19 89 ALA A C 1
ATOM 643 O O . ALA A 1 89 ? 4.667 -7.800 -6.169 1.00 96.19 89 ALA A O 1
ATOM 644 N N . ILE A 1 90 ? 2.944 -9.132 -5.564 1.00 98.12 90 ILE A N 1
ATOM 645 C CA . ILE A 1 90 ? 2.714 -8.557 -4.238 1.00 98.12 90 ILE A CA 1
ATOM 646 C C . ILE A 1 90 ? 2.751 -9.670 -3.192 1.00 98.12 90 ILE A C 1
ATOM 648 O O . ILE A 1 90 ? 2.067 -10.683 -3.337 1.00 98.12 90 ILE A O 1
ATOM 652 N N . GLY A 1 91 ? 3.524 -9.462 -2.128 1.00 98.19 91 GLY A N 1
ATOM 653 C CA . GLY A 1 91 ? 3.364 -10.178 -0.863 1.00 98.19 91 GLY A CA 1
ATOM 654 C C . GLY A 1 91 ? 2.642 -9.280 0.136 1.00 98.19 91 GLY A C 1
ATOM 655 O O . GLY A 1 91 ? 3.014 -8.120 0.290 1.00 98.19 91 GLY A O 1
ATOM 656 N N . CYS A 1 92 ? 1.610 -9.796 0.794 1.00 97.88 92 CYS A N 1
ATOM 657 C CA . CYS A 1 92 ? 0.780 -9.047 1.734 1.00 97.88 92 CYS A CA 1
ATOM 658 C C . CYS A 1 92 ? 0.633 -9.853 3.023 1.00 97.88 92 CYS A C 1
ATOM 660 O O . CYS A 1 92 ? 0.412 -11.057 2.934 1.00 97.88 92 CYS A O 1
ATOM 662 N N . GLU A 1 93 ? 0.707 -9.213 4.191 1.00 96.38 93 GLU A N 1
ATOM 663 C CA . GLU A 1 93 ? 0.436 -9.875 5.479 1.00 96.38 93 GLU A CA 1
ATOM 664 C C . GLU A 1 93 ? -0.917 -10.611 5.494 1.00 96.38 93 GLU A C 1
ATOM 666 O O . GLU A 1 93 ? -1.014 -11.739 5.971 1.00 96.38 93 GLU A O 1
ATOM 671 N N . GLU A 1 94 ? -1.934 -10.012 4.877 1.00 94.94 94 GLU A N 1
ATOM 672 C CA . GLU A 1 94 ? -3.317 -10.502 4.882 1.00 94.94 94 GLU A CA 1
ATOM 673 C C . GLU A 1 94 ? -3.638 -11.535 3.785 1.00 94.94 94 GLU A C 1
ATOM 675 O O . GLU A 1 94 ? -4.776 -12.002 3.675 1.00 94.94 94 GLU A O 1
ATOM 680 N N . ILE A 1 95 ? -2.673 -11.872 2.920 1.00 96.06 95 ILE A N 1
ATOM 681 C CA . ILE A 1 95 ? -2.873 -12.797 1.795 1.00 96.06 95 ILE A CA 1
ATOM 682 C C . ILE A 1 95 ? -1.844 -13.925 1.884 1.00 96.06 95 ILE A C 1
ATOM 684 O O . ILE A 1 95 ? -0.645 -13.692 1.773 1.00 96.06 95 ILE A O 1
ATOM 688 N N . GLU A 1 96 ? -2.327 -15.160 2.049 1.00 95.44 96 GLU A N 1
ATOM 689 C CA . GLU A 1 96 ? -1.478 -16.343 2.261 1.00 95.44 96 GLU A CA 1
ATOM 690 C C . GLU A 1 96 ? -0.524 -16.615 1.087 1.00 95.44 96 GLU A C 1
ATOM 692 O O . GLU A 1 96 ? 0.663 -16.873 1.294 1.00 95.44 96 GLU A O 1
ATOM 697 N N . ASP A 1 97 ? -1.032 -16.515 -0.144 1.00 96.94 97 ASP A N 1
ATOM 698 C CA . ASP A 1 97 ? -0.257 -16.715 -1.366 1.00 96.94 97 ASP A CA 1
ATOM 699 C C . ASP A 1 97 ? 0.076 -15.374 -2.043 1.00 96.94 97 ASP A C 1
ATOM 701 O O . ASP A 1 97 ? -0.761 -14.467 -2.076 1.00 96.94 97 ASP A O 1
ATOM 705 N N . PRO A 1 98 ? 1.267 -15.229 -2.653 1.00 95.50 98 PRO A N 1
ATOM 706 C CA . PRO A 1 98 ? 1.618 -14.011 -3.369 1.00 95.50 98 PRO A CA 1
ATOM 707 C C . PRO A 1 98 ? 0.659 -13.756 -4.536 1.00 95.50 98 PRO A C 1
ATOM 709 O O . PRO A 1 98 ? 0.349 -14.651 -5.326 1.00 95.50 98 PRO A O 1
ATOM 712 N N . VAL A 1 99 ? 0.249 -12.498 -4.696 1.00 96.38 99 VAL A N 1
ATOM 713 C CA . VAL A 1 99 ? -0.534 -12.062 -5.855 1.00 96.38 99 VAL A CA 1
ATOM 714 C C . VAL A 1 99 ? 0.425 -11.866 -7.020 1.00 96.38 99 VAL A C 1
ATOM 716 O O . VAL A 1 99 ? 1.291 -10.996 -6.969 1.00 96.38 99 VAL A O 1
ATOM 719 N N . ILE A 1 100 ? 0.285 -12.677 -8.066 1.00 95.06 100 ILE A N 1
ATOM 720 C CA . ILE A 1 100 ? 1.123 -12.619 -9.269 1.00 95.06 100 ILE A CA 1
ATOM 721 C C . ILE A 1 100 ? 0.302 -12.002 -10.398 1.00 95.06 100 ILE A C 1
ATOM 723 O O . ILE A 1 100 ? -0.778 -12.498 -10.721 1.00 95.06 100 ILE A O 1
ATOM 727 N N . PHE A 1 101 ? 0.813 -10.937 -11.014 1.00 90.50 101 PHE A N 1
ATOM 728 C CA . PHE A 1 101 ? 0.146 -10.301 -12.147 1.00 90.50 101 PHE A CA 1
ATOM 729 C C . PHE A 1 101 ? 0.600 -10.931 -13.464 1.00 90.50 101 PHE A C 1
ATOM 731 O O . PHE A 1 101 ? 1.794 -11.032 -13.747 1.00 90.50 101 PHE A O 1
ATOM 738 N N . GLU A 1 102 ? -0.359 -11.365 -14.282 1.00 80.25 102 GLU A N 1
ATOM 739 C CA . GLU A 1 102 ? -0.077 -11.925 -15.603 1.00 80.25 102 GLU A CA 1
ATOM 740 C C . GLU A 1 102 ? 0.250 -10.809 -16.609 1.00 80.25 102 GLU A C 1
ATOM 742 O O . GLU A 1 102 ? -0.514 -9.859 -16.779 1.00 80.25 102 GLU A O 1
ATOM 747 N N . GLY A 1 103 ? 1.380 -10.934 -17.308 1.00 72.94 103 GLY A N 1
ATOM 748 C CA . GLY A 1 103 ? 1.819 -9.986 -18.334 1.00 72.94 103 GLY A CA 1
ATOM 749 C C . GLY A 1 103 ? 3.341 -9.891 -18.429 1.00 72.94 103 GLY A C 1
ATOM 750 O O . GLY A 1 103 ? 4.057 -10.279 -17.508 1.00 72.94 103 GLY A O 1
ATOM 751 N N . ASP A 1 104 ? 3.851 -9.378 -19.551 1.00 68.44 104 ASP A N 1
ATOM 752 C CA . ASP A 1 104 ? 5.273 -9.037 -19.678 1.00 68.44 104 ASP A CA 1
ATOM 753 C C . ASP A 1 104 ? 5.522 -7.658 -19.056 1.00 68.44 104 ASP A C 1
ATOM 755 O O . ASP A 1 104 ? 5.530 -6.631 -19.730 1.00 68.44 104 ASP A O 1
ATOM 759 N N . VAL A 1 105 ? 5.675 -7.640 -17.735 1.00 65.75 105 VAL A N 1
ATOM 760 C CA . VAL A 1 105 ? 6.167 -6.485 -16.975 1.00 65.75 105 VAL A CA 1
ATOM 761 C C . VAL A 1 105 ? 7.689 -6.559 -16.873 1.00 65.75 105 VAL A C 1
ATOM 763 O O . VAL A 1 105 ? 8.226 -6.514 -15.775 1.00 65.75 105 VAL A O 1
ATOM 766 N N . GLY A 1 106 ? 8.406 -6.772 -17.983 1.00 62.88 106 GLY A N 1
ATOM 767 C CA . GLY A 1 106 ? 9.863 -6.944 -17.993 1.00 62.88 106 GLY A CA 1
ATOM 768 C C . GLY A 1 106 ? 10.597 -5.945 -17.082 1.00 62.88 106 GLY A C 1
ATOM 769 O O . GLY A 1 106 ? 10.607 -4.748 -17.351 1.00 62.88 106 GLY A O 1
ATOM 770 N N . GLY A 1 107 ? 11.205 -6.442 -15.996 1.00 73.56 107 GLY A N 1
ATOM 771 C CA . GLY A 1 107 ? 11.860 -5.608 -14.973 1.00 73.56 107 GLY A CA 1
ATOM 772 C C . GLY A 1 107 ? 10.939 -5.027 -13.886 1.00 73.56 107 GLY A C 1
ATOM 773 O O . GLY A 1 107 ? 11.356 -4.116 -13.179 1.00 73.56 107 GLY A O 1
ATOM 774 N N . GLY A 1 108 ? 9.712 -5.531 -13.748 1.00 88.06 108 GLY A N 1
ATOM 775 C CA . GLY A 1 108 ? 8.708 -5.070 -12.792 1.00 88.06 108 GLY A CA 1
ATOM 776 C C . GLY A 1 108 ? 9.092 -5.302 -11.331 1.00 88.06 108 GLY A C 1
ATOM 777 O O . GLY A 1 108 ? 9.844 -6.216 -10.989 1.00 88.06 108 GLY A O 1
ATOM 778 N N . TYR A 1 109 ? 8.549 -4.457 -10.462 1.00 94.31 109 TYR A N 1
ATOM 779 C CA . TYR A 1 109 ? 8.798 -4.470 -9.028 1.00 94.31 109 TYR A CA 1
ATOM 780 C C . TYR A 1 109 ? 8.043 -5.605 -8.335 1.00 94.31 109 TYR A C 1
ATOM 782 O O . TYR A 1 109 ? 6.921 -5.950 -8.708 1.00 94.31 109 TYR A O 1
ATOM 790 N N . ILE A 1 110 ? 8.652 -6.159 -7.291 1.00 96.19 110 ILE A N 1
ATOM 791 C CA . ILE A 1 110 ? 7.951 -6.955 -6.283 1.00 96.19 110 ILE A CA 1
ATOM 792 C C . ILE A 1 110 ? 7.713 -6.022 -5.105 1.00 96.19 110 ILE A C 1
ATOM 794 O O . ILE A 1 110 ? 8.654 -5.356 -4.681 1.00 96.19 110 ILE A O 1
ATOM 798 N N . VAL A 1 111 ? 6.479 -5.966 -4.613 1.00 97.69 111 VAL A N 1
ATOM 799 C CA . VAL A 1 111 ? 6.115 -5.139 -3.457 1.00 97.69 111 VAL A CA 1
ATOM 800 C C . VAL A 1 111 ? 5.738 -6.052 -2.300 1.00 97.69 111 VAL A C 1
ATOM 802 O O . VAL A 1 111 ? 4.903 -6.940 -2.455 1.00 97.69 111 VAL A O 1
ATOM 805 N N . LEU A 1 112 ? 6.347 -5.842 -1.141 1.00 98.38 112 LEU A N 1
ATOM 806 C CA . LEU A 1 112 ? 5.922 -6.453 0.114 1.00 98.38 112 LEU A CA 1
ATOM 807 C C . LEU A 1 112 ? 5.180 -5.405 0.935 1.00 98.38 112 LEU A C 1
ATOM 809 O O . LEU A 1 112 ? 5.638 -4.267 1.021 1.00 98.38 112 LEU A O 1
ATOM 813 N N . MET A 1 113 ? 4.047 -5.768 1.530 1.00 97.94 113 MET A N 1
ATOM 814 C CA . MET A 1 113 ? 3.257 -4.825 2.311 1.00 97.94 113 MET A CA 1
ATOM 815 C C . MET A 1 113 ? 2.653 -5.422 3.578 1.00 97.94 113 MET A C 1
ATOM 817 O O . MET A 1 113 ? 2.181 -6.559 3.581 1.00 97.94 113 MET A O 1
ATOM 821 N N . ASP A 1 114 ? 2.622 -4.592 4.615 1.00 97.69 114 ASP A N 1
ATOM 822 C CA . ASP A 1 114 ? 1.599 -4.639 5.655 1.00 97.69 114 ASP A CA 1
ATOM 823 C C . ASP A 1 114 ? 0.595 -3.518 5.311 1.00 97.69 114 ASP A C 1
ATOM 825 O O . ASP A 1 114 ? 0.943 -2.326 5.352 1.00 97.69 114 ASP A O 1
ATOM 829 N N . PRO A 1 115 ? -0.617 -3.877 4.855 1.00 96.00 115 PRO A N 1
ATOM 830 C CA . PRO A 1 115 ? -1.582 -2.918 4.340 1.00 96.00 115 PRO A CA 1
ATOM 831 C C . PRO A 1 115 ? -2.182 -2.041 5.446 1.00 96.00 115 PRO A C 1
ATOM 833 O O . PRO A 1 115 ? -2.617 -0.924 5.141 1.00 96.00 115 PRO A O 1
ATOM 836 N N . LEU A 1 116 ? -2.210 -2.501 6.701 1.00 95.56 116 LEU A N 1
ATOM 837 C CA . LEU A 1 116 ? -2.798 -1.765 7.817 1.00 95.56 116 LEU A CA 1
ATOM 838 C C . LEU A 1 116 ? -2.151 -2.135 9.167 1.00 95.56 116 LEU A C 1
ATOM 840 O O . LEU A 1 116 ? -2.780 -2.731 10.039 1.00 95.56 116 LEU A O 1
ATOM 844 N N . ASP A 1 117 ? -0.917 -1.678 9.379 1.00 94.38 117 ASP A N 1
ATOM 845 C CA . ASP A 1 117 ? -0.185 -1.874 10.631 1.00 94.38 117 ASP A CA 1
ATOM 846 C C . ASP A 1 117 ? -0.940 -1.267 11.819 1.00 94.38 117 ASP A C 1
ATOM 848 O O . ASP A 1 117 ? -1.363 -0.098 11.819 1.00 94.38 117 ASP A O 1
ATOM 852 N N . GLY A 1 118 ? -1.060 -2.070 12.873 1.00 90.25 118 GLY A N 1
ATOM 853 C CA . GLY A 1 118 ? -1.708 -1.678 14.114 1.00 90.25 118 GLY A CA 1
ATOM 854 C C . GLY A 1 118 ? -3.230 -1.572 14.020 1.00 90.25 118 GLY A C 1
ATOM 855 O O . GLY A 1 118 ? -3.817 -0.874 14.852 1.00 90.25 118 GLY A O 1
ATOM 856 N N . SER A 1 119 ? -3.873 -2.257 13.066 1.00 85.75 119 SER A N 1
ATOM 857 C CA . SER A 1 119 ? -5.332 -2.281 12.876 1.00 85.75 119 SER A CA 1
ATOM 858 C C . SER A 1 119 ? -6.126 -2.606 14.148 1.00 85.75 119 SER A C 1
ATOM 860 O O . SER A 1 119 ? -7.191 -2.035 14.387 1.00 85.75 119 SER A O 1
ATOM 862 N N . SER A 1 120 ? -5.563 -3.407 15.057 1.00 85.06 120 SER A N 1
ATOM 863 C CA . SER A 1 120 ? -6.141 -3.683 16.379 1.00 85.06 120 SER A CA 1
ATOM 864 C C . SER A 1 120 ? -6.345 -2.442 17.257 1.00 85.06 120 SER A C 1
ATOM 866 O O . SER A 1 120 ? -6.985 -2.544 18.296 1.00 85.06 120 SER A O 1
ATOM 868 N N . ASN A 1 121 ? -5.759 -1.295 16.898 1.00 85.00 121 ASN A N 1
ATOM 869 C CA . ASN A 1 121 ? -5.889 -0.040 17.635 1.00 85.00 121 ASN A CA 1
ATOM 870 C C . ASN A 1 121 ? -6.888 0.953 17.009 1.00 85.00 121 ASN A C 1
ATOM 872 O O . ASN A 1 121 ? -6.949 2.111 17.440 1.00 85.00 121 ASN A O 1
ATOM 876 N N . ILE A 1 122 ? -7.647 0.534 15.988 1.00 80.50 122 ILE A N 1
ATOM 877 C CA . ILE A 1 122 ? -8.643 1.378 15.307 1.00 80.50 122 ILE A CA 1
ATOM 878 C C . ILE A 1 122 ? -9.703 1.897 16.289 1.00 80.50 122 ILE A C 1
ATOM 880 O O . ILE A 1 122 ? -10.050 3.078 16.254 1.00 80.50 122 ILE A O 1
ATOM 884 N N . ASP A 1 123 ? -10.184 1.042 17.190 1.00 75.38 123 ASP A N 1
ATOM 885 C CA . ASP A 1 123 ? -11.256 1.341 18.148 1.00 75.38 123 ASP A CA 1
ATOM 886 C C . ASP A 1 123 ? -10.837 2.318 19.260 1.00 75.38 123 ASP A C 1
ATOM 888 O O . ASP A 1 123 ? -11.642 3.107 19.757 1.00 75.38 123 ASP A O 1
ATOM 892 N N . VAL A 1 124 ? -9.555 2.322 19.623 1.00 78.88 124 VAL A N 1
ATOM 893 C CA . VAL A 1 124 ? -8.975 3.233 20.621 1.00 78.88 124 VAL A CA 1
ATOM 894 C C . VAL A 1 124 ? -8.366 4.499 20.010 1.00 78.88 124 VAL A C 1
ATOM 896 O O . VAL A 1 124 ? -7.772 5.303 20.734 1.00 78.88 124 VAL A O 1
ATOM 899 N N . ALA A 1 125 ? -8.534 4.708 18.698 1.00 77.88 125 ALA A N 1
ATOM 900 C CA . ALA A 1 125 ? -8.082 5.889 17.959 1.00 77.88 125 ALA A CA 1
ATOM 901 C C . ALA A 1 125 ? -6.584 6.216 18.142 1.00 77.88 125 ALA A C 1
ATOM 903 O O . ALA A 1 125 ? -6.183 7.386 18.175 1.00 77.88 125 ALA A O 1
ATOM 904 N N . VAL A 1 126 ? -5.748 5.182 18.267 1.00 85.88 126 VAL A N 1
ATOM 905 C CA . VAL A 1 126 ? -4.284 5.319 18.244 1.00 85.88 126 VAL A CA 1
ATOM 906 C C . VAL A 1 126 ? -3.811 5.361 16.787 1.00 85.88 126 VAL A C 1
ATOM 908 O O . VAL A 1 126 ? -4.529 4.972 15.868 1.00 85.88 126 VAL A O 1
ATOM 911 N N . SER A 1 127 ? -2.607 5.886 16.557 1.00 88.56 127 SER A N 1
ATOM 912 C CA . SER A 1 127 ? -1.996 5.908 15.229 1.00 88.56 127 SER A CA 1
ATOM 913 C C . SER A 1 127 ? -1.861 4.501 14.643 1.00 88.56 127 SER A C 1
ATOM 915 O O . SER A 1 127 ? -1.312 3.615 15.293 1.00 88.56 127 SER A O 1
ATOM 917 N N . ILE A 1 128 ? -2.292 4.366 13.393 1.00 93.50 128 ILE A N 1
ATOM 918 C CA . ILE A 1 128 ? -2.137 3.192 12.525 1.00 93.50 128 ILE A CA 1
ATOM 919 C C . ILE A 1 128 ? -1.483 3.635 11.210 1.00 93.50 128 ILE A C 1
ATOM 921 O O . ILE A 1 128 ? -1.408 4.843 10.938 1.00 93.50 128 ILE A O 1
ATOM 925 N N . GLY A 1 129 ? -1.012 2.699 10.391 1.00 94.69 129 GLY A N 1
ATOM 926 C CA . GLY A 1 129 ? -0.314 3.032 9.148 1.00 94.69 129 GLY A CA 1
ATOM 927 C C . GLY A 1 129 ? -0.306 1.905 8.126 1.00 94.69 129 GLY A C 1
ATOM 928 O O . GLY A 1 129 ? -1.005 0.922 8.283 1.00 94.69 129 GLY A O 1
ATOM 929 N N . SER A 1 130 ? 0.484 2.072 7.071 1.00 97.25 130 SER A N 1
ATOM 930 C CA . SER A 1 130 ? 0.747 1.032 6.071 1.00 97.25 130 SER A CA 1
ATOM 931 C C . SER A 1 130 ? 2.251 1.007 5.801 1.00 97.25 130 SER A C 1
ATOM 933 O O . SER A 1 130 ? 2.889 2.067 5.764 1.00 97.25 130 SER A O 1
ATOM 935 N N . ILE A 1 131 ? 2.825 -0.181 5.625 1.00 98.06 131 ILE A N 1
ATOM 936 C CA . ILE A 1 131 ? 4.267 -0.401 5.460 1.00 98.06 131 ILE A CA 1
ATOM 937 C C . ILE A 1 131 ? 4.513 -1.067 4.105 1.00 98.06 131 ILE A C 1
ATOM 939 O O . ILE A 1 131 ? 3.791 -1.982 3.727 1.00 98.06 131 ILE A O 1
ATOM 943 N N . PHE A 1 132 ? 5.545 -0.617 3.384 1.00 98.19 132 PHE A N 1
ATOM 944 C CA . PHE A 1 132 ? 5.913 -1.129 2.058 1.00 98.19 132 PHE A CA 1
ATOM 945 C C . PHE A 1 132 ? 7.418 -1.387 1.960 1.00 98.19 132 PHE A C 1
ATOM 947 O O . PHE A 1 132 ? 8.210 -0.626 2.528 1.00 98.19 132 PHE A O 1
ATOM 954 N N . GLY A 1 133 ? 7.800 -2.418 1.203 1.00 95.06 133 GLY A N 1
ATOM 955 C CA . GLY A 1 133 ? 9.180 -2.808 0.901 1.00 95.06 133 GLY A CA 1
ATOM 956 C C . GLY A 1 133 ? 9.357 -3.325 -0.517 1.00 95.06 133 GLY A C 1
ATOM 957 O O . GLY A 1 133 ? 8.374 -3.856 -1.082 1.00 95.06 133 GLY A O 1
#